Protein AF-A0A3B8KT72-F1 (afdb_monomer)

pLDDT: mean 80.15, std 21.3, range [27.56, 98.5]

Mean predicted aligned error: 13.55 Å

Radius of gyration: 25.32 Å; Cα contacts (8 Å, |Δi|>4): 131; chains: 1; bounding box: 52×46×64 Å

Sequence (136 aa):
MAINRRQFLGAGVTAATATRDTPSRPKTHRPRPLYAMGSRRELFVDDFLVERTSGQLSYQLHHPIARERVIQHDAPWEGVGSAYHTVFQDGDTYRMYYRGLNFKVTRGPDLPKTNREVACFASSRDGIHWEKPELG

Structure (mmCIF, N/CA/C/O backbone):
data_AF-A0A3B8KT72-F1
#
_entry.id   AF-A0A3B8KT72-F1
#
loop_
_atom_site.group_PDB
_atom_site.id
_atom_site.type_symbol
_atom_site.label_atom_id
_atom_site.label_alt_id
_atom_site.label_comp_id
_atom_site.label_asym_id
_atom_site.label_entity_id
_atom_site.label_seq_id
_atom_site.pdbx_PDB_ins_code
_atom_site.Cartn_x
_atom_site.Cartn_y
_atom_site.Cartn_z
_atom_site.occupancy
_atom_site.B_iso_or_equiv
_atom_site.auth_seq_id
_atom_site.auth_comp_id
_atom_site.auth_asym_id
_atom_site.auth_atom_id
_atom_site.pdbx_PDB_model_num
ATOM 1 N N . MET A 1 1 ? 32.555 -24.017 -0.344 1.00 38.34 1 MET A N 1
ATOM 2 C CA . MET A 1 1 ? 32.484 -23.747 1.108 1.00 38.34 1 MET A CA 1
ATOM 3 C C . MET A 1 1 ? 31.039 -23.377 1.418 1.00 38.34 1 MET A C 1
ATOM 5 O O . MET A 1 1 ? 30.637 -22.253 1.167 1.00 38.34 1 MET A O 1
ATOM 9 N N . ALA A 1 2 ? 30.224 -24.370 1.775 1.00 33.56 2 ALA A N 1
ATOM 10 C CA . ALA A 1 2 ? 28.770 -24.253 1.881 1.00 33.56 2 ALA A CA 1
ATOM 11 C C . ALA A 1 2 ? 28.349 -24.643 3.301 1.00 33.56 2 ALA A C 1
ATOM 13 O O . ALA A 1 2 ? 28.743 -25.706 3.779 1.00 33.56 2 ALA A O 1
ATOM 14 N N . ILE A 1 3 ? 27.586 -23.783 3.974 1.00 35.25 3 ILE A N 1
ATOM 15 C CA . ILE A 1 3 ? 27.078 -24.036 5.326 1.00 35.25 3 ILE A CA 1
ATOM 16 C C . ILE A 1 3 ? 25.604 -24.440 5.218 1.00 35.25 3 ILE A C 1
ATOM 18 O O . ILE A 1 3 ? 24.794 -23.746 4.609 1.00 35.25 3 ILE A O 1
ATOM 22 N N . ASN A 1 4 ? 25.300 -25.615 5.775 1.00 33.06 4 ASN A N 1
ATOM 23 C CA . ASN A 1 4 ? 24.023 -26.324 5.716 1.00 33.06 4 ASN A CA 1
ATOM 24 C C . ASN A 1 4 ? 23.163 -26.031 6.964 1.00 33.06 4 ASN A C 1
ATOM 26 O O . ASN A 1 4 ? 23.657 -25.885 8.080 1.00 33.06 4 ASN A O 1
ATOM 30 N N . ARG A 1 5 ? 21.849 -26.003 6.748 1.00 43.44 5 ARG A N 1
ATOM 31 C CA . ARG A 1 5 ? 20.726 -25.563 7.588 1.00 43.44 5 ARG A CA 1
ATOM 32 C C . ARG A 1 5 ? 20.355 -26.527 8.740 1.00 43.44 5 ARG A C 1
ATOM 34 O O . ARG A 1 5 ? 19.183 -26.615 9.095 1.00 43.44 5 ARG A O 1
ATOM 41 N N . ARG A 1 6 ? 21.307 -27.293 9.295 1.00 40.34 6 ARG A N 1
ATOM 42 C CA . ARG A 1 6 ? 21.029 -28.422 10.224 1.00 40.34 6 ARG A CA 1
ATOM 43 C C . ARG A 1 6 ? 21.764 -28.416 11.571 1.00 40.34 6 ARG A C 1
ATOM 45 O O . ARG A 1 6 ? 21.835 -29.448 12.227 1.00 40.34 6 ARG A O 1
ATOM 52 N N . GLN A 1 7 ? 22.242 -27.275 12.048 1.00 38.06 7 GLN A N 1
ATOM 53 C CA . GLN A 1 7 ? 22.747 -27.166 13.419 1.00 38.06 7 GLN A CA 1
ATOM 54 C C . GLN A 1 7 ? 21.973 -26.081 14.154 1.00 38.06 7 GLN A C 1
ATOM 56 O O . GLN A 1 7 ? 22.296 -24.917 14.004 1.00 38.06 7 GLN A O 1
ATOM 61 N N . PHE A 1 8 ? 20.904 -26.475 14.850 1.00 29.84 8 PHE A N 1
ATOM 62 C CA . PHE A 1 8 ? 20.519 -25.993 16.185 1.00 29.84 8 PHE A CA 1
ATOM 63 C C . PHE A 1 8 ? 19.188 -26.654 16.578 1.00 29.84 8 PHE A C 1
ATOM 65 O O . PHE A 1 8 ? 18.104 -26.154 16.295 1.00 29.84 8 PHE A O 1
ATOM 72 N N . LEU A 1 9 ? 19.283 -27.819 17.219 1.00 31.33 9 LEU A N 1
ATOM 73 C CA . LEU A 1 9 ? 18.200 -28.448 17.975 1.00 31.33 9 LEU A CA 1
ATOM 74 C C . LEU A 1 9 ? 18.851 -29.216 19.126 1.00 31.33 9 LEU A C 1
ATOM 76 O O . LEU A 1 9 ? 19.669 -30.097 18.877 1.00 31.33 9 LEU A O 1
ATOM 80 N N . GLY A 1 10 ? 18.508 -28.866 20.369 1.00 27.56 10 GLY A N 1
ATOM 81 C CA . GLY A 1 10 ? 18.897 -29.667 21.529 1.00 27.56 10 GLY A CA 1
ATOM 82 C C . GLY A 1 10 ? 19.069 -28.912 22.844 1.00 27.56 10 GLY A C 1
ATOM 83 O O . GLY A 1 10 ? 20.162 -28.908 23.390 1.00 27.56 10 GLY A O 1
ATOM 84 N N . ALA A 1 11 ? 17.997 -28.331 23.381 1.00 29.50 11 ALA A N 1
ATOM 85 C CA . ALA A 1 11 ? 17.803 -28.247 24.830 1.00 29.50 11 ALA A CA 1
ATOM 86 C C . ALA A 1 11 ? 16.299 -28.136 25.103 1.00 29.50 11 ALA A C 1
ATOM 88 O O . ALA A 1 11 ? 15.702 -27.067 24.991 1.00 29.50 11 ALA A O 1
ATOM 89 N N . GLY A 1 12 ? 15.677 -29.281 25.381 1.00 35.66 12 GLY A N 1
ATOM 90 C CA . GLY A 1 12 ? 14.312 -29.334 25.875 1.00 35.66 12 GLY A CA 1
ATOM 91 C C . GLY A 1 12 ? 14.256 -28.773 27.291 1.00 35.66 12 GLY A C 1
ATOM 92 O O . GLY A 1 12 ? 14.974 -29.234 28.174 1.00 35.66 12 GLY A O 1
ATOM 93 N N . VAL A 1 13 ? 13.372 -27.805 27.500 1.00 34.84 13 VAL A N 1
ATOM 94 C CA . VAL A 1 13 ? 12.808 -27.503 28.812 1.00 34.84 13 VAL A CA 1
ATOM 95 C C . VAL A 1 13 ? 11.302 -27.551 28.636 1.00 34.84 13 VAL A C 1
ATOM 97 O O . VAL A 1 13 ? 10.717 -26.738 27.923 1.00 34.84 13 VAL A O 1
ATOM 100 N N . THR A 1 14 ? 10.676 -28.536 29.270 1.00 37.50 14 THR A N 1
ATOM 101 C CA . THR A 1 14 ? 9.230 -28.597 29.461 1.00 37.50 14 THR A CA 1
ATOM 102 C C . THR A 1 14 ? 8.844 -27.443 30.385 1.00 37.50 14 THR A C 1
ATOM 104 O O . THR A 1 14 ? 8.874 -27.575 31.605 1.00 37.50 14 THR A O 1
ATOM 107 N N . ALA A 1 15 ? 8.539 -26.275 29.823 1.00 34.12 15 ALA A N 1
ATOM 108 C CA . ALA A 1 15 ? 7.942 -25.186 30.580 1.00 34.12 15 ALA A CA 1
ATOM 109 C C . ALA A 1 15 ? 6.427 -25.403 30.588 1.00 34.12 15 ALA A C 1
ATOM 111 O O . ALA A 1 15 ? 5.757 -25.245 29.568 1.00 34.12 15 ALA A O 1
ATOM 112 N N . ALA A 1 16 ? 5.900 -25.813 31.742 1.00 37.22 16 ALA A N 1
ATOM 113 C CA . ALA A 1 16 ? 4.472 -25.826 32.006 1.00 37.22 16 ALA A CA 1
ATOM 114 C C . ALA A 1 16 ? 3.867 -24.469 31.613 1.00 37.22 16 ALA A C 1
ATOM 116 O O . ALA A 1 16 ? 4.366 -23.414 32.014 1.00 37.22 16 ALA A O 1
ATOM 117 N N . THR A 1 17 ? 2.794 -24.497 30.825 1.00 45.22 17 THR A N 1
ATOM 118 C CA . THR A 1 17 ? 1.981 -23.328 30.489 1.00 45.22 17 THR A CA 1
ATOM 119 C C . THR A 1 17 ? 1.285 -22.819 31.745 1.00 45.22 17 THR A C 1
ATOM 121 O O . THR A 1 17 ? 0.120 -23.113 31.996 1.00 45.22 17 THR A O 1
ATOM 124 N N . ALA A 1 18 ? 1.997 -22.038 32.549 1.00 37.59 18 ALA A N 1
ATOM 125 C CA . ALA A 1 18 ? 1.364 -21.050 33.394 1.00 37.59 18 ALA A CA 1
ATOM 126 C C . ALA A 1 18 ? 1.132 -19.830 32.504 1.00 37.59 18 ALA A C 1
ATOM 128 O O . ALA A 1 18 ? 2.028 -19.003 32.320 1.00 37.59 18 ALA A O 1
ATOM 129 N N . THR A 1 19 ? -0.067 -19.715 31.930 1.00 43.09 19 THR A N 1
ATOM 130 C CA . THR A 1 19 ? -0.578 -18.399 31.555 1.00 43.09 19 THR A CA 1
ATOM 131 C C . THR A 1 19 ? -0.583 -17.594 32.846 1.00 43.09 19 THR A C 1
ATOM 133 O O . THR A 1 19 ? -1.482 -17.735 33.674 1.00 43.09 19 THR A O 1
ATOM 136 N N . ARG A 1 20 ? 0.477 -16.817 33.087 1.00 39.94 20 ARG A N 1
ATOM 137 C CA . ARG A 1 20 ? 0.417 -15.745 34.068 1.00 39.94 20 ARG A CA 1
ATOM 138 C C . ARG A 1 20 ? -0.593 -14.769 33.501 1.00 39.94 20 ARG A C 1
ATOM 140 O O . ARG A 1 20 ? -0.247 -13.903 32.702 1.00 39.94 20 ARG A O 1
ATOM 147 N N . ASP A 1 21 ? -1.843 -14.988 33.885 1.00 44.50 21 ASP A N 1
ATOM 148 C CA . ASP A 1 21 ? -2.899 -14.002 33.815 1.00 44.50 21 ASP A CA 1
ATOM 149 C C . ASP A 1 21 ? -2.400 -12.866 34.700 1.00 44.50 21 ASP A C 1
ATOM 151 O O . ASP A 1 21 ? -2.491 -12.908 35.926 1.00 44.50 21 ASP A O 1
ATOM 155 N N . THR A 1 22 ? -1.642 -11.957 34.089 1.00 46.06 22 THR A N 1
ATOM 156 C CA . THR A 1 22 ? -1.101 -10.808 34.794 1.00 46.06 22 THR A CA 1
ATOM 157 C C . THR A 1 22 ? -2.332 -9.985 35.110 1.00 46.06 22 THR A C 1
ATOM 159 O O . THR A 1 22 ? -2.956 -9.497 34.164 1.00 46.06 22 THR A O 1
ATOM 162 N N . PRO A 1 23 ? -2.739 -9.871 36.386 1.00 49.47 23 PRO A N 1
ATOM 163 C CA . PRO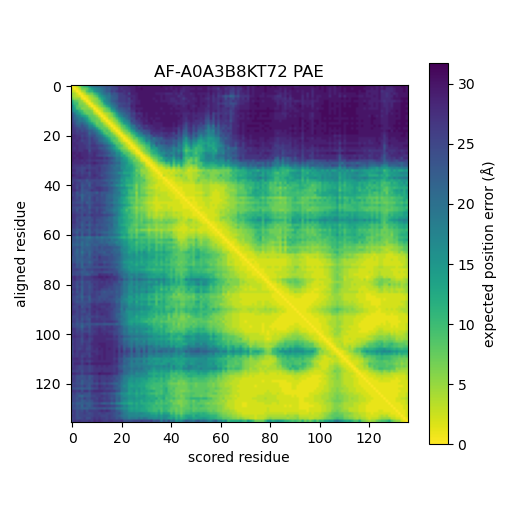 A 1 23 ? -3.969 -9.179 36.703 1.00 49.47 23 PRO A CA 1
ATOM 164 C C . PRO A 1 23 ? -3.849 -7.771 36.138 1.00 49.47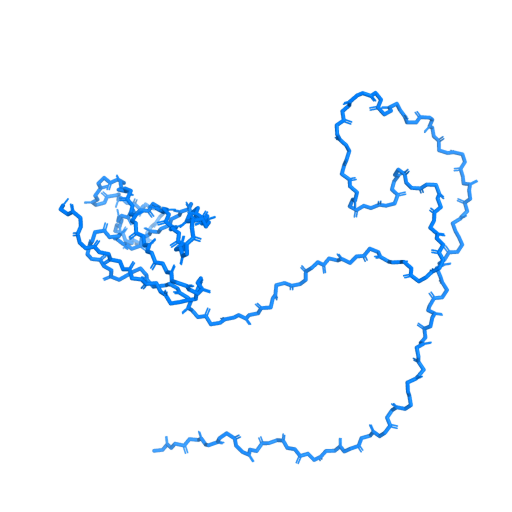 23 PRO A C 1
ATOM 166 O O . PRO A 1 23 ? -2.866 -7.072 36.411 1.00 49.47 23 PRO A O 1
ATOM 169 N N . SER A 1 24 ? -4.820 -7.362 35.322 1.00 57.19 24 SER A N 1
ATOM 170 C CA . SER A 1 24 ? -4.908 -5.978 34.882 1.00 57.19 24 SER A CA 1
ATOM 171 C C . SER A 1 24 ? -4.858 -5.107 36.133 1.00 57.19 24 SER A C 1
ATOM 173 O O . SER A 1 24 ? -5.695 -5.266 37.026 1.00 57.19 24 SER A O 1
ATOM 175 N N . ARG A 1 25 ? -3.852 -4.232 36.229 1.00 56.88 25 ARG A N 1
ATOM 176 C CA . ARG A 1 25 ? -3.692 -3.320 37.362 1.00 56.88 25 ARG A CA 1
ATOM 177 C C . ARG A 1 25 ? -5.038 -2.631 37.621 1.00 56.88 25 ARG A C 1
ATOM 179 O O . ARG A 1 25 ? -5.556 -2.006 36.692 1.00 56.88 25 ARG A O 1
ATOM 186 N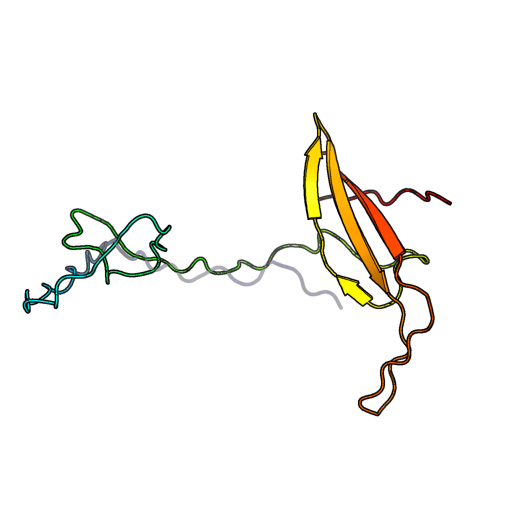 N . PRO A 1 26 ? -5.612 -2.724 38.836 1.00 53.28 26 PRO A N 1
ATOM 187 C CA . PRO A 1 26 ? -6.868 -2.058 39.133 1.00 53.28 26 PRO A CA 1
ATOM 188 C C . PRO A 1 26 ? -6.677 -0.561 38.901 1.00 53.28 26 PRO A C 1
ATOM 190 O O . PRO A 1 26 ? -5.824 0.086 39.518 1.00 53.28 26 PRO A O 1
ATOM 193 N N . LYS A 1 27 ? -7.426 -0.020 37.941 1.00 58.66 27 LYS A N 1
ATOM 194 C CA . LYS A 1 27 ? -7.432 1.412 37.674 1.00 58.66 27 LYS A CA 1
ATOM 195 C C . LYS A 1 27 ? -8.131 2.082 38.844 1.00 58.66 27 LYS A C 1
ATOM 197 O O . LYS A 1 27 ? -9.303 1.830 39.103 1.00 58.66 27 LYS A O 1
ATOM 202 N N . THR A 1 28 ? -7.411 2.938 39.555 1.00 56.34 28 THR A N 1
ATOM 203 C CA . THR A 1 28 ? -8.037 3.870 40.483 1.00 56.34 28 THR A CA 1
ATOM 204 C C . THR A 1 28 ? -8.952 4.781 39.671 1.00 56.34 28 THR A C 1
ATOM 206 O O . THR A 1 28 ? -8.492 5.500 38.782 1.00 56.34 28 THR A O 1
ATOM 209 N N . HIS A 1 29 ? -10.257 4.719 39.939 1.00 58.91 29 HIS A N 1
ATOM 210 C CA . HIS A 1 29 ? -11.250 5.591 39.322 1.00 58.91 29 HIS A CA 1
ATOM 211 C C . HIS A 1 29 ? -11.066 7.006 39.881 1.00 58.91 29 HIS A C 1
ATOM 213 O O . HIS A 1 29 ? -11.724 7.422 40.831 1.00 58.91 29 HIS A O 1
ATOM 219 N N . ARG A 1 30 ? -10.083 7.733 39.345 1.00 61.84 30 ARG A N 1
ATOM 220 C CA . ARG A 1 30 ? -10.023 9.180 39.522 1.00 61.84 30 ARG A CA 1
ATOM 221 C C . ARG A 1 30 ? -11.076 9.784 38.596 1.00 61.84 30 ARG A C 1
ATOM 223 O O . ARG A 1 30 ? -11.058 9.433 37.414 1.00 61.84 30 ARG A O 1
ATOM 230 N N . PRO A 1 31 ? -11.951 10.674 39.087 1.00 65.38 31 PRO A N 1
ATOM 231 C CA . PRO A 1 31 ? -12.892 11.373 38.226 1.00 65.38 31 PRO A CA 1
ATOM 232 C C . PRO A 1 31 ? -12.096 12.129 37.159 1.00 65.38 31 PRO A C 1
ATOM 234 O O . PRO A 1 31 ? -11.344 13.058 37.460 1.00 65.38 31 PRO A O 1
ATOM 237 N N . ARG A 1 32 ? -12.193 11.657 35.914 1.00 69.00 32 ARG A N 1
ATOM 238 C CA . ARG A 1 32 ? -11.643 12.348 34.749 1.00 69.00 32 ARG A CA 1
ATOM 239 C C . ARG A 1 32 ? -12.630 13.457 34.367 1.00 69.00 32 ARG A C 1
ATOM 241 O O . ARG A 1 32 ? -13.837 13.248 34.500 1.00 69.00 32 ARG A O 1
ATOM 248 N N . PRO A 1 33 ? -12.154 14.622 33.898 1.00 78.94 33 PRO A N 1
ATOM 249 C CA . PRO A 1 33 ? -13.033 15.620 33.301 1.00 78.94 33 PRO A CA 1
ATOM 250 C C . PRO A 1 33 ? -13.901 14.975 32.215 1.00 78.94 33 PRO A C 1
ATOM 252 O O . PRO A 1 33 ? -13.415 14.116 31.475 1.00 78.94 33 PRO A O 1
ATOM 255 N N . LEU A 1 34 ? -15.170 15.382 32.122 1.00 82.56 34 LEU A N 1
ATOM 256 C CA . LEU A 1 34 ? -16.077 14.903 31.080 1.00 82.56 34 LEU A CA 1
ATOM 257 C C . LEU A 1 34 ? -15.462 15.165 29.703 1.00 82.56 34 LEU A C 1
ATOM 259 O O . LEU A 1 34 ? -15.185 16.308 29.339 1.00 82.56 34 LEU A O 1
ATOM 263 N N . TYR A 1 35 ? -15.248 14.095 28.942 1.00 87.81 35 TYR A N 1
ATOM 264 C CA . TYR A 1 35 ? -14.731 14.188 27.587 1.00 87.81 35 TYR A CA 1
ATOM 265 C C . TYR A 1 35 ? -15.882 14.334 26.593 1.00 87.81 35 TYR A C 1
ATOM 267 O O . TYR A 1 35 ? -16.725 13.446 26.458 1.00 87.81 35 TYR A O 1
ATOM 275 N N . ALA A 1 36 ? -15.922 15.454 25.874 1.00 90.62 36 ALA A N 1
ATOM 276 C CA . ALA A 1 36 ? -16.928 15.691 24.847 1.00 90.62 36 ALA A CA 1
ATOM 277 C C . ALA A 1 36 ? -16.590 14.900 23.568 1.00 90.62 36 ALA A C 1
ATOM 279 O O . ALA A 1 36 ? -15.765 15.334 22.757 1.00 90.62 36 ALA A O 1
ATOM 280 N N . MET A 1 37 ? -17.232 13.741 23.373 1.00 88.00 37 MET A N 1
ATOM 281 C CA . MET A 1 37 ? -17.040 12.912 22.169 1.00 88.00 37 MET A CA 1
ATOM 282 C C . MET A 1 37 ? -17.555 13.601 20.893 1.00 88.00 37 MET A C 1
ATOM 284 O O . MET A 1 37 ? -16.891 13.579 19.861 1.00 88.00 37 MET A O 1
ATOM 288 N N . GLY A 1 38 ? -18.712 14.272 20.953 1.00 90.44 38 GLY A N 1
ATOM 289 C CA . GLY A 1 38 ? -19.342 14.859 19.763 1.00 90.44 38 GLY A CA 1
ATOM 290 C C . GLY A 1 38 ? -19.619 13.807 18.677 1.00 90.44 38 GLY A C 1
ATOM 291 O O . GLY A 1 38 ? -19.965 12.673 18.992 1.00 90.44 38 GLY A O 1
ATOM 292 N N . SER A 1 39 ? -19.469 14.180 17.401 1.00 94.81 39 SER A N 1
ATOM 293 C CA . SER A 1 39 ? -19.699 13.305 16.234 1.00 94.81 39 SER A CA 1
ATOM 294 C C . SER A 1 39 ? -18.419 12.867 15.508 1.00 94.81 39 SER A C 1
ATOM 296 O O . SER A 1 39 ? -18.490 12.261 14.435 1.00 94.81 39 SER A O 1
ATOM 298 N N . ARG A 1 40 ? -17.238 13.202 16.043 1.00 94.50 40 ARG A N 1
ATOM 299 C CA . ARG A 1 40 ? -15.965 12.843 15.407 1.00 94.50 40 ARG A CA 1
ATOM 300 C C . ARG A 1 40 ? -15.664 11.360 15.611 1.00 94.50 4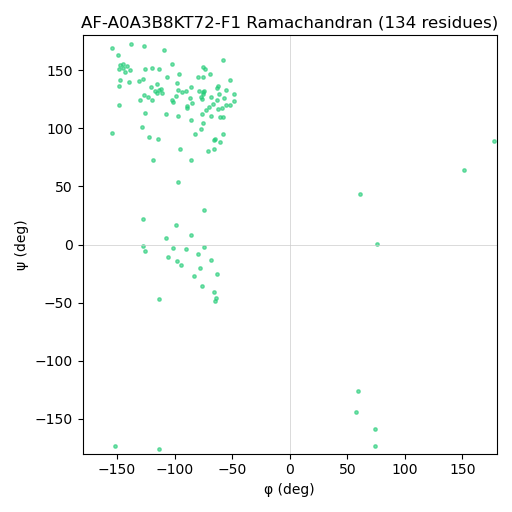0 ARG A C 1
ATOM 302 O O . ARG A 1 40 ? -16.090 10.750 16.586 1.00 94.50 40 ARG A O 1
ATOM 309 N N . ARG A 1 41 ? -14.906 10.783 14.681 1.00 94.44 41 ARG A N 1
ATOM 310 C CA . ARG A 1 41 ? -14.376 9.425 14.833 1.00 94.44 41 ARG A CA 1
ATOM 311 C C . ARG A 1 41 ? -13.234 9.457 15.845 1.00 94.44 41 ARG A C 1
ATOM 313 O O . ARG A 1 41 ? -12.344 10.291 15.715 1.00 94.44 41 ARG A O 1
ATOM 320 N N . GLU A 1 42 ? -13.263 8.539 16.801 1.00 93.25 42 GLU A N 1
ATOM 321 C CA . GLU A 1 42 ? -12.220 8.369 17.812 1.00 93.25 42 GLU A CA 1
ATOM 322 C C . GLU A 1 42 ? -11.396 7.114 17.531 1.00 93.25 42 GLU A C 1
ATOM 324 O O . GLU A 1 42 ? -11.925 6.097 17.074 1.00 93.25 42 GLU A O 1
ATOM 329 N N . LEU A 1 43 ? -10.094 7.184 17.804 1.00 90.44 43 LEU A N 1
ATOM 330 C CA . LEU A 1 43 ? -9.194 6.046 17.652 1.00 90.44 43 LEU A CA 1
ATOM 331 C C . LEU A 1 43 ? -9.214 5.181 18.914 1.00 90.44 43 LEU A C 1
ATOM 333 O O . LEU A 1 43 ? -9.107 5.684 20.027 1.00 90.44 43 LEU A O 1
ATOM 337 N N . PHE A 1 44 ? -9.286 3.864 18.737 1.00 88.50 44 PHE A N 1
ATOM 338 C CA . PHE A 1 44 ? -9.295 2.896 19.837 1.00 88.50 44 PHE A CA 1
ATOM 339 C C . PHE A 1 44 ? -7.892 2.325 20.097 1.00 88.50 44 PHE A C 1
ATOM 341 O O . PHE A 1 44 ? -7.670 1.117 20.040 1.00 88.50 44 PHE A O 1
ATOM 348 N N . VAL A 1 45 ? -6.917 3.214 20.297 1.00 90.88 45 VAL A N 1
ATOM 349 C CA . VAL A 1 45 ? -5.482 2.866 20.397 1.00 90.88 45 VAL A CA 1
ATOM 350 C C . VAL A 1 45 ? -4.981 2.741 21.835 1.00 90.88 45 VAL A C 1
ATOM 352 O O . VAL A 1 45 ? -3.901 2.204 22.069 1.00 90.88 45 VAL A O 1
ATOM 355 N N . ASP A 1 46 ? -5.768 3.222 22.792 1.00 88.31 46 ASP A N 1
ATOM 356 C CA . ASP A 1 46 ? -5.454 3.248 24.212 1.00 88.31 46 ASP A CA 1
ATOM 357 C C . ASP A 1 46 ? -6.739 3.196 25.054 1.00 88.31 46 ASP A C 1
ATOM 359 O O . ASP A 1 46 ? -7.847 3.011 24.540 1.00 88.31 46 ASP A O 1
ATOM 363 N N . ASP A 1 47 ? -6.576 3.352 26.366 1.00 88.75 47 ASP A N 1
ATOM 364 C CA . ASP A 1 47 ? -7.643 3.264 27.352 1.00 88.75 47 ASP A CA 1
ATOM 365 C C . ASP A 1 47 ? -8.209 4.617 27.817 1.00 88.75 47 ASP A C 1
ATOM 367 O O . ASP A 1 47 ? -8.874 4.700 28.860 1.00 88.75 47 ASP A O 1
ATOM 371 N N . PHE A 1 48 ? -7.948 5.691 27.071 1.00 88.00 48 PHE A N 1
ATOM 372 C CA . PHE A 1 48 ? -8.378 7.035 27.431 1.00 88.00 48 PHE A CA 1
ATOM 373 C C . PHE A 1 48 ? -9.908 7.151 27.445 1.00 88.00 48 PHE A C 1
ATOM 375 O O . PHE A 1 48 ? -10.477 7.648 28.422 1.00 88.00 48 PHE A O 1
ATOM 382 N N . LEU A 1 49 ? -10.563 6.624 26.405 1.00 89.50 49 LEU A N 1
ATOM 383 C CA . LEU A 1 49 ? -12.026 6.608 26.252 1.00 89.50 49 LEU A CA 1
ATOM 384 C C . LEU A 1 49 ? -12.697 5.368 26.851 1.00 89.50 49 LEU A C 1
ATOM 386 O O . LEU A 1 49 ? -13.920 5.256 26.835 1.00 89.50 49 LEU A O 1
ATOM 390 N N . VAL A 1 50 ? -11.912 4.422 27.367 1.00 87.44 50 VAL A N 1
ATOM 391 C CA . VAL A 1 50 ? -12.426 3.141 27.852 1.00 87.44 50 VAL A CA 1
ATOM 392 C C . VAL A 1 50 ? -12.627 3.189 29.356 1.00 87.44 50 VAL A C 1
ATOM 394 O O . VAL A 1 50 ? -11.669 3.194 30.129 1.00 87.44 50 VAL A O 1
ATOM 397 N N . GLU A 1 51 ? -13.892 3.164 29.772 1.00 85.00 51 GLU A N 1
ATOM 398 C CA . GLU A 1 51 ? -14.269 3.090 31.185 1.00 85.00 51 GLU A CA 1
ATOM 399 C C . GLU A 1 51 ? -13.821 1.765 31.813 1.00 85.00 51 GLU A C 1
ATOM 401 O O . GLU A 1 51 ? -13.191 1.746 32.874 1.00 85.00 51 GLU A O 1
ATOM 406 N N . ARG A 1 52 ? -14.111 0.645 31.140 1.00 84.75 52 ARG A N 1
ATOM 407 C CA . ARG A 1 52 ? -13.820 -0.694 31.649 1.00 84.75 52 ARG A CA 1
ATOM 408 C C . ARG A 1 52 ? -13.480 -1.672 30.532 1.00 84.75 52 ARG A C 1
ATOM 410 O O . ARG A 1 52 ? -14.117 -1.697 29.486 1.00 84.75 52 ARG A O 1
ATOM 417 N N . THR A 1 53 ? -12.519 -2.538 30.826 1.00 88.56 53 THR A N 1
ATOM 418 C CA . THR A 1 53 ? -12.251 -3.782 30.103 1.00 88.56 53 THR A CA 1
ATOM 419 C C . THR A 1 53 ? -12.547 -4.967 31.027 1.00 88.56 53 THR A C 1
ATOM 421 O O . THR A 1 53 ? -12.463 -4.849 32.253 1.00 88.56 53 THR A O 1
ATOM 424 N N . SER A 1 54 ? -12.941 -6.111 30.471 1.00 88.25 54 SER A N 1
ATOM 425 C CA . SER A 1 54 ? -13.239 -7.323 31.246 1.00 88.25 54 SER A CA 1
ATOM 426 C C . SER A 1 54 ? -12.837 -8.580 30.486 1.00 88.25 54 SER A C 1
ATOM 428 O O . SER A 1 54 ? -12.879 -8.591 29.258 1.00 88.25 54 SER A O 1
ATOM 430 N N . GLY A 1 55 ? -12.501 -9.644 31.218 1.00 91.00 55 GLY A N 1
ATOM 431 C CA . GLY A 1 55 ? -11.971 -10.876 30.634 1.00 91.00 55 GLY A CA 1
ATOM 432 C C . GLY A 1 55 ? -10.519 -10.717 30.176 1.00 91.00 55 GLY A C 1
ATOM 433 O O . GLY A 1 55 ? -9.803 -9.831 30.639 1.00 91.00 55 GLY A O 1
ATOM 434 N N . GLN A 1 56 ? -10.086 -11.580 29.258 1.00 90.56 56 GLN A N 1
ATOM 435 C CA . GLN A 1 56 ? -8.726 -11.585 28.713 1.00 90.56 56 GLN A CA 1
ATOM 436 C C . GLN A 1 56 ? -8.609 -10.608 27.532 1.00 90.56 56 GLN A C 1
ATOM 438 O O . GLN A 1 56 ? -8.553 -11.014 26.374 1.00 90.56 56 GLN A O 1
ATOM 443 N N . LEU A 1 57 ? -8.606 -9.305 27.829 1.00 90.00 57 LEU A N 1
ATOM 444 C CA . LEU A 1 57 ? -8.462 -8.237 26.835 1.00 90.00 57 LEU A CA 1
ATOM 445 C C . LEU A 1 57 ? -7.184 -7.428 27.089 1.00 90.00 57 LEU A C 1
ATOM 447 O O . LEU A 1 57 ? -6.943 -6.975 28.207 1.00 90.00 57 LEU A O 1
ATOM 451 N N . SER A 1 58 ? -6.390 -7.197 26.041 1.00 88.25 58 SER A N 1
ATOM 452 C CA . SER A 1 58 ? -5.207 -6.333 26.103 1.00 88.25 58 SER A CA 1
ATOM 453 C C . SER A 1 58 ? -5.033 -5.531 24.815 1.00 88.25 58 SER A C 1
ATOM 455 O O . SER A 1 58 ? -5.377 -6.009 23.735 1.00 88.25 58 SER 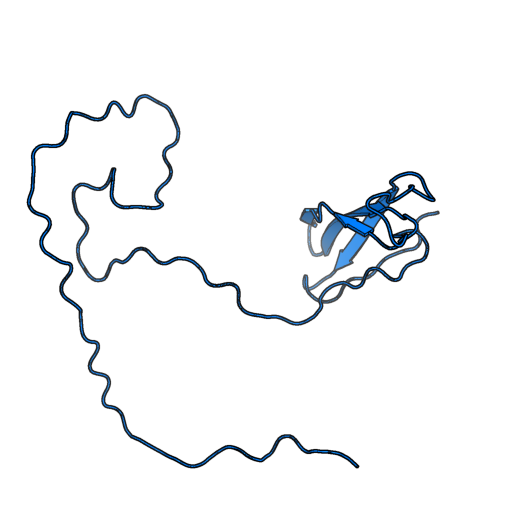A O 1
ATOM 457 N N . TYR A 1 59 ? -4.484 -4.321 24.932 1.00 88.50 59 TYR A N 1
ATOM 458 C CA . TYR A 1 59 ? -3.999 -3.567 23.779 1.00 88.50 59 TYR A CA 1
ATOM 459 C C . TYR A 1 59 ? -2.679 -4.168 23.313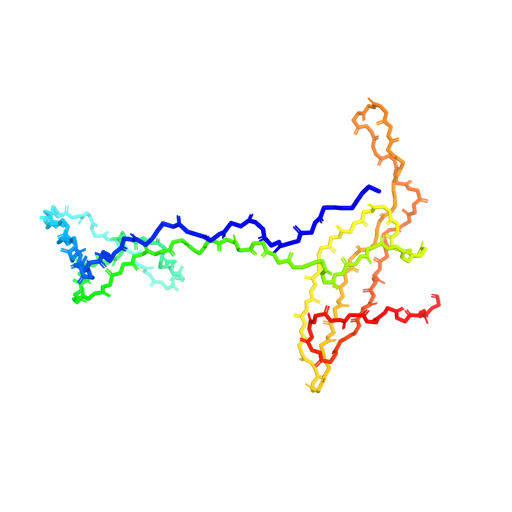 1.00 88.50 59 TYR A C 1
ATOM 461 O O . TYR A 1 59 ? -1.777 -4.392 24.120 1.00 88.50 59 TYR A O 1
ATOM 469 N N . GLN A 1 60 ? -2.573 -4.424 22.014 1.00 89.19 60 GLN A N 1
ATOM 470 C CA . GLN A 1 60 ? -1.389 -5.016 21.407 1.00 89.19 60 GLN A CA 1
ATOM 471 C C . GLN A 1 60 ? -0.974 -4.182 20.208 1.00 89.19 60 GLN A C 1
ATOM 473 O O . GLN A 1 60 ? -1.753 -3.978 19.277 1.00 89.19 60 GLN A O 1
ATOM 478 N N . LEU A 1 61 ? 0.278 -3.731 20.215 1.00 89.31 61 LEU A N 1
ATOM 479 C CA . LEU A 1 61 ? 0.876 -3.180 19.013 1.00 89.31 61 LEU A CA 1
ATOM 480 C C . LEU A 1 61 ? 1.240 -4.341 18.085 1.00 89.31 61 LEU A C 1
ATOM 482 O O . LEU A 1 61 ? 1.961 -5.263 18.476 1.00 89.31 61 LEU A O 1
ATOM 486 N N . HIS A 1 62 ? 0.743 -4.304 16.851 1.00 89.56 62 HIS A N 1
ATOM 487 C CA . HIS A 1 62 ? 1.120 -5.296 15.852 1.00 89.56 62 HIS A CA 1
ATOM 488 C C . HIS A 1 62 ? 2.600 -5.126 15.514 1.00 89.56 62 HIS A C 1
ATOM 490 O O . HIS A 1 62 ? 3.033 -4.062 15.072 1.00 89.56 62 HIS A O 1
ATOM 496 N N . HIS A 1 63 ? 3.377 -6.183 15.732 1.00 88.62 63 HIS A N 1
ATOM 497 C CA . HIS A 1 63 ? 4.790 -6.186 15.391 1.00 88.62 63 HIS A CA 1
ATOM 498 C C . HIS A 1 63 ? 4.940 -6.622 13.934 1.00 88.62 63 HIS A C 1
ATOM 500 O O . HIS A 1 63 ? 4.423 -7.685 13.571 1.00 88.62 63 HIS A O 1
ATOM 506 N N . PRO A 1 64 ? 5.630 -5.837 13.089 1.00 89.38 64 PRO A N 1
ATOM 507 C CA . PRO A 1 64 ? 5.919 -6.274 11.738 1.00 89.38 64 PRO A CA 1
ATOM 508 C C . PRO A 1 64 ? 6.771 -7.536 11.815 1.00 89.38 64 PRO A C 1
ATOM 510 O O . PRO A 1 64 ? 7.779 -7.589 12.521 1.00 89.38 64 PRO A O 1
ATOM 513 N N . ILE A 1 65 ? 6.357 -8.562 11.085 1.00 90.44 65 ILE A N 1
ATOM 514 C CA . ILE A 1 65 ? 7.143 -9.778 10.952 1.00 90.44 65 ILE A CA 1
ATOM 515 C C . ILE A 1 65 ? 7.878 -9.668 9.628 1.00 90.44 65 ILE A C 1
ATOM 517 O O . ILE A 1 65 ? 7.253 -9.409 8.601 1.00 90.44 65 ILE A O 1
ATOM 521 N N . ALA A 1 66 ? 9.197 -9.861 9.648 1.00 90.94 66 ALA A N 1
ATOM 522 C CA . ALA A 1 66 ? 9.962 -9.935 8.415 1.00 90.94 66 ALA A CA 1
ATOM 523 C C . ALA A 1 66 ? 9.375 -11.032 7.510 1.00 90.94 66 ALA A C 1
ATOM 525 O O . ALA A 1 66 ? 9.070 -12.148 7.953 1.00 90.94 66 ALA A O 1
ATOM 526 N N . ARG A 1 67 ? 9.188 -10.676 6.244 1.00 89.31 67 ARG A N 1
ATOM 527 C CA . ARG A 1 67 ? 8.688 -11.543 5.181 1.00 89.31 67 ARG A CA 1
ATOM 528 C C . ARG A 1 67 ? 9.653 -11.504 4.006 1.00 89.31 67 ARG A C 1
ATOM 530 O O . ARG A 1 67 ? 10.622 -10.743 3.991 1.00 89.31 67 ARG A O 1
ATOM 537 N N . GLU A 1 68 ? 9.403 -12.385 3.061 1.00 90.12 68 GLU A N 1
ATOM 538 C CA . GLU A 1 68 ? 10.075 -12.458 1.781 1.00 90.12 68 GLU A CA 1
ATOM 539 C C . GLU A 1 68 ? 9.955 -11.151 0.980 1.00 90.12 68 GLU A C 1
ATOM 541 O O . GLU A 1 68 ? 9.068 -10.321 1.190 1.00 90.12 68 GLU A O 1
ATOM 546 N N . ARG A 1 69 ? 10.875 -10.968 0.030 1.00 90.94 69 ARG A N 1
ATOM 547 C CA . ARG A 1 69 ? 10.786 -9.890 -0.953 1.00 90.94 69 ARG A CA 1
ATOM 548 C C . ARG A 1 69 ? 9.716 -10.262 -1.982 1.00 90.94 69 ARG A C 1
ATOM 550 O O . ARG A 1 69 ? 9.986 -11.087 -2.846 1.00 90.94 69 ARG A O 1
ATOM 557 N N . VAL A 1 70 ? 8.546 -9.633 -1.898 1.00 92.69 70 VAL A N 1
ATOM 558 C CA . VAL A 1 70 ? 7.423 -9.873 -2.829 1.00 92.69 70 VAL A CA 1
ATOM 559 C C . VAL A 1 70 ? 7.530 -9.081 -4.134 1.00 92.69 70 VAL A C 1
ATOM 561 O O . VAL A 1 70 ? 7.037 -9.512 -5.167 1.00 92.69 70 VAL A O 1
ATOM 564 N N . ILE A 1 71 ? 8.209 -7.931 -4.121 1.00 92.06 71 ILE A N 1
ATOM 565 C CA . ILE A 1 71 ? 8.435 -7.127 -5.323 1.00 92.06 71 ILE A CA 1
ATOM 566 C C . ILE A 1 71 ? 9.853 -6.566 -5.331 1.00 92.06 71 ILE A C 1
ATOM 568 O O . ILE A 1 71 ? 10.395 -6.161 -4.299 1.00 92.06 71 ILE A O 1
ATOM 572 N N . GLN A 1 72 ? 10.462 -6.566 -6.511 1.00 92.38 72 GLN A N 1
ATOM 573 C CA . GLN A 1 72 ? 11.749 -5.945 -6.777 1.00 92.38 72 GLN A CA 1
ATOM 574 C C . GLN A 1 72 ? 11.571 -4.883 -7.861 1.00 92.38 72 GLN A C 1
ATOM 576 O O . GLN A 1 72 ? 10.891 -5.128 -8.857 1.00 92.38 72 GLN A O 1
ATOM 581 N N . HIS A 1 73 ? 12.179 -3.715 -7.654 1.00 92.06 73 HIS A N 1
ATOM 582 C CA . HIS A 1 73 ? 12.167 -2.610 -8.610 1.00 92.06 73 HIS A CA 1
ATOM 583 C C . HIS A 1 73 ? 13.427 -2.656 -9.474 1.00 92.06 73 HIS A C 1
ATOM 585 O O . HIS A 1 73 ? 14.439 -2.041 -9.153 1.00 92.06 73 HIS A O 1
ATOM 591 N N . ASP A 1 74 ? 13.387 -3.490 -10.505 1.00 90.94 74 ASP A N 1
ATOM 592 C CA . ASP A 1 74 ? 14.488 -3.783 -11.428 1.00 90.94 74 ASP A CA 1
ATOM 593 C C . ASP A 1 74 ? 14.106 -3.620 -12.905 1.00 90.94 74 ASP A C 1
ATOM 595 O O . ASP A 1 74 ? 14.956 -3.778 -13.782 1.00 90.94 74 ASP A O 1
ATOM 599 N N . ALA A 1 75 ? 12.853 -3.270 -13.195 1.00 91.69 75 ALA A N 1
ATOM 600 C CA . ALA A 1 75 ? 12.423 -2.969 -14.543 1.00 91.69 75 ALA A CA 1
ATOM 601 C C . ALA A 1 75 ? 12.930 -1.576 -14.956 1.00 91.69 75 ALA A C 1
ATOM 603 O O . ALA A 1 75 ? 12.967 -0.649 -14.138 1.00 91.69 75 ALA A O 1
ATOM 604 N N . PRO A 1 76 ? 13.302 -1.389 -16.234 1.00 90.06 76 PRO A N 1
ATOM 605 C CA . PRO A 1 76 ? 13.989 -0.181 -16.690 1.00 90.06 76 PRO A CA 1
ATOM 606 C C . PRO A 1 76 ? 13.153 1.098 -16.531 1.00 90.06 76 PRO A C 1
ATOM 608 O O . PRO A 1 76 ? 13.718 2.181 -16.380 1.00 90.06 76 PRO A O 1
ATOM 611 N N . TRP A 1 77 ? 11.822 0.983 -16.520 1.00 89.88 77 TRP A N 1
ATOM 612 C CA . TRP A 1 77 ? 10.910 2.112 -16.321 1.00 89.88 77 TRP A CA 1
ATOM 613 C C . TRP A 1 77 ? 10.783 2.558 -14.854 1.00 89.88 77 TRP A C 1
ATOM 615 O O . TRP A 1 77 ? 10.382 3.692 -14.606 1.00 89.88 77 TRP A O 1
ATOM 625 N N . GLU A 1 78 ? 11.133 1.719 -13.872 1.00 91.50 78 GLU A N 1
ATOM 626 C CA . GLU A 1 78 ? 10.904 2.007 -12.444 1.00 91.50 78 GLU A CA 1
ATOM 627 C C . GLU A 1 78 ? 11.900 3.029 -11.874 1.00 91.50 78 GLU A C 1
ATOM 629 O O . GLU A 1 78 ? 11.525 3.863 -11.049 1.00 91.50 78 GLU A O 1
ATOM 634 N N . GLY A 1 79 ? 13.156 2.997 -12.331 1.00 88.50 79 GLY A N 1
ATOM 635 C CA . GLY A 1 79 ? 14.246 3.784 -11.749 1.00 88.50 79 GLY A CA 1
ATOM 636 C C . GLY A 1 79 ? 14.744 3.244 -10.401 1.00 88.50 79 GLY A C 1
ATOM 637 O O . GLY A 1 79 ? 14.352 2.170 -9.956 1.00 88.50 79 GLY A O 1
ATOM 638 N N . VAL A 1 80 ? 15.645 3.984 -9.743 1.00 87.94 80 VAL A N 1
ATOM 639 C CA . VAL A 1 80 ? 16.242 3.576 -8.448 1.00 87.94 80 VAL A CA 1
ATOM 640 C C . VAL A 1 80 ? 15.353 3.835 -7.225 1.00 87.94 80 VAL A C 1
ATOM 642 O O . VAL A 1 80 ? 15.698 3.431 -6.116 1.00 87.94 80 VAL A O 1
ATOM 645 N N . GLY A 1 81 ? 14.236 4.540 -7.394 1.00 87.81 81 GLY A N 1
ATOM 646 C CA . GLY A 1 81 ? 13.320 4.921 -6.328 1.00 87.81 81 GLY A CA 1
ATOM 647 C C . GLY A 1 81 ? 11.883 4.527 -6.643 1.00 87.81 81 GLY A C 1
ATOM 648 O O . GLY A 1 81 ? 11.413 4.660 -7.770 1.00 87.81 81 GLY A O 1
ATOM 649 N N . SER A 1 82 ? 11.154 4.093 -5.616 1.00 92.31 82 SER A N 1
ATOM 650 C CA . SER A 1 82 ? 9.730 3.791 -5.729 1.00 92.31 82 SER A CA 1
ATOM 651 C C . SER A 1 82 ? 8.952 4.217 -4.489 1.00 92.31 82 SER A C 1
ATOM 653 O O . SER A 1 82 ? 9.513 4.322 -3.397 1.00 92.31 82 SER A O 1
ATOM 655 N N . ALA A 1 83 ? 7.663 4.506 -4.663 1.00 92.81 83 ALA A N 1
ATOM 656 C CA . ALA A 1 83 ? 6.760 4.876 -3.581 1.00 92.81 83 ALA A CA 1
ATOM 657 C C . ALA A 1 83 ? 5.298 4.537 -3.912 1.00 92.81 83 ALA A C 1
ATOM 659 O O . ALA A 1 83 ? 4.947 4.305 -5.066 1.00 92.81 83 ALA A O 1
ATOM 660 N N . TYR A 1 84 ? 4.439 4.633 -2.895 1.00 94.81 84 TYR A N 1
ATOM 661 C CA . TYR A 1 84 ? 2.975 4.657 -3.022 1.00 94.81 84 TYR A CA 1
ATOM 662 C C . TYR A 1 84 ? 2.352 3.401 -3.648 1.00 94.81 84 TYR A C 1
ATOM 664 O O . TYR A 1 84 ? 1.434 3.498 -4.461 1.00 94.81 84 TYR A O 1
ATOM 672 N N . HIS A 1 85 ? 2.823 2.220 -3.246 1.00 96.12 85 HIS A N 1
ATOM 673 C CA . HIS A 1 85 ? 2.225 0.942 -3.629 1.00 96.12 85 HIS A CA 1
ATOM 674 C C . HIS A 1 85 ? 0.777 0.861 -3.144 1.00 96.12 85 HIS A C 1
ATOM 676 O O . HIS A 1 85 ? 0.505 0.749 -1.949 1.00 96.12 85 HIS A O 1
ATOM 682 N N . THR A 1 86 ? -0.151 0.920 -4.090 1.00 97.56 86 THR A N 1
ATOM 683 C CA . THR A 1 86 ? -1.585 0.756 -3.866 1.00 97.56 86 THR A CA 1
ATOM 684 C C . THR A 1 86 ? -1.988 -0.593 -4.428 1.00 97.56 86 THR A C 1
ATOM 686 O O . THR A 1 86 ? -1.930 -0.793 -5.640 1.00 97.56 86 THR A O 1
ATOM 689 N N . VAL A 1 87 ? -2.374 -1.513 -3.544 1.00 97.50 87 VAL A N 1
ATOM 690 C CA . VAL A 1 87 ? -2.784 -2.872 -3.905 1.00 97.50 87 VAL A CA 1
ATOM 691 C C . VAL A 1 87 ? -4.271 -3.039 -3.649 1.00 97.50 87 VAL A C 1
ATOM 693 O O . VAL A 1 87 ? -4.753 -2.727 -2.560 1.00 97.50 87 VAL A O 1
ATOM 696 N N . PHE A 1 88 ? -4.989 -3.562 -4.635 1.00 98.19 88 PHE A N 1
ATOM 697 C CA . PHE A 1 88 ? -6.382 -3.960 -4.480 1.00 98.19 88 PHE A CA 1
ATOM 698 C C . PHE A 1 88 ?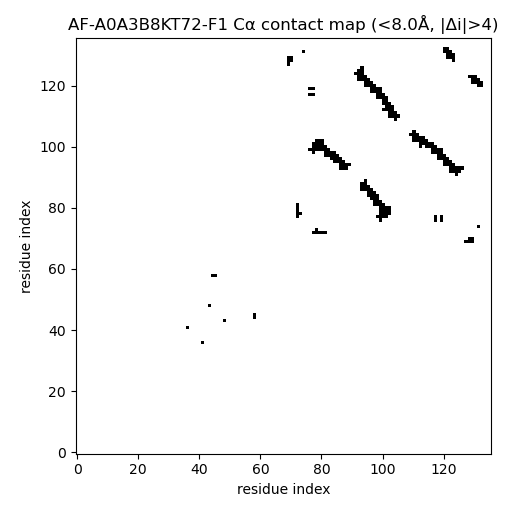 -6.681 -5.203 -5.310 1.00 98.19 88 PHE A C 1
ATOM 700 O O . PHE A 1 88 ? -6.004 -5.494 -6.294 1.00 98.19 88 PHE A O 1
ATOM 707 N N . GLN A 1 89 ? -7.692 -5.951 -4.887 1.00 98.25 89 GLN A N 1
ATOM 708 C CA . GLN A 1 89 ? -8.182 -7.108 -5.618 1.00 98.25 89 GLN A CA 1
ATOM 709 C C . GLN A 1 89 ? -9.279 -6.677 -6.596 1.00 98.25 89 GLN A C 1
ATOM 711 O O . GLN A 1 89 ? -10.197 -5.952 -6.215 1.00 98.25 89 GLN A O 1
ATOM 716 N N . ASP A 1 90 ? -9.177 -7.132 -7.840 1.00 97.94 90 ASP A N 1
ATOM 717 C CA . ASP A 1 90 ? -10.170 -6.975 -8.898 1.00 97.94 90 ASP A CA 1
ATOM 718 C C . ASP A 1 90 ? -10.461 -8.354 -9.512 1.00 97.94 90 ASP A C 1
ATOM 720 O O . ASP A 1 90 ? -9.651 -8.910 -10.262 1.00 97.94 90 ASP A O 1
ATOM 724 N N . GLY A 1 91 ? -11.587 -8.949 -9.110 1.00 97.75 91 GLY A N 1
ATOM 725 C CA . GLY A 1 91 ? -11.911 -10.348 -9.397 1.00 97.75 91 GLY A CA 1
ATOM 726 C C . GLY A 1 91 ? -10.857 -11.312 -8.837 1.00 97.75 91 GLY A C 1
ATOM 727 O O . GLY A 1 91 ? -10.508 -11.259 -7.656 1.00 97.75 91 GLY A O 1
ATOM 728 N N . ASP A 1 92 ? -10.323 -12.169 -9.707 1.00 97.50 92 ASP A N 1
ATOM 729 C CA . ASP A 1 92 ? -9.298 -13.170 -9.369 1.00 97.50 92 ASP A CA 1
ATOM 730 C C . ASP A 1 92 ? -7.860 -12.619 -9.440 1.00 97.50 92 ASP A C 1
ATOM 732 O O . ASP A 1 92 ? -6.894 -13.381 -9.410 1.00 97.50 92 ASP A O 1
ATOM 736 N N . THR A 1 93 ? -7.691 -11.304 -9.621 1.00 98.06 93 THR A N 1
ATOM 737 C CA . THR A 1 93 ? -6.378 -10.674 -9.814 1.00 98.06 93 THR A CA 1
ATOM 738 C C . THR A 1 93 ? -6.160 -9.546 -8.818 1.00 98.06 93 THR A C 1
ATOM 740 O O . THR A 1 93 ? -6.954 -8.615 -8.710 1.00 98.06 93 THR A O 1
ATOM 743 N N . TYR A 1 94 ? -5.031 -9.580 -8.125 1.00 98.50 94 TYR A N 1
ATOM 744 C CA . TYR A 1 94 ? -4.504 -8.432 -7.406 1.00 98.50 94 TYR A CA 1
ATOM 745 C C . TYR A 1 94 ? -3.811 -7.489 -8.381 1.00 98.50 94 TYR A C 1
ATOM 747 O O . TYR A 1 94 ? -2.988 -7.901 -9.199 1.00 98.50 94 TYR A O 1
ATOM 755 N N . ARG A 1 95 ? -4.133 -6.205 -8.272 1.00 98.38 95 ARG A N 1
ATOM 756 C CA . ARG A 1 95 ? -3.538 -5.120 -9.046 1.00 98.38 95 ARG A CA 1
ATOM 757 C C . ARG A 1 95 ? -2.751 -4.222 -8.112 1.00 98.38 95 ARG A C 1
ATOM 759 O O . ARG A 1 95 ? -3.255 -3.820 -7.065 1.00 98.38 95 ARG A O 1
ATOM 766 N N . MET A 1 96 ? -1.530 -3.898 -8.511 1.00 98.06 96 MET A N 1
ATOM 767 C CA . MET A 1 96 ? -0.662 -2.960 -7.824 1.00 98.06 96 MET A CA 1
ATOM 768 C C . MET A 1 96 ? -0.334 -1.806 -8.757 1.00 98.06 96 MET A C 1
ATOM 770 O O . MET A 1 96 ? 0.221 -2.003 -9.836 1.00 98.06 96 MET A O 1
ATOM 774 N N . TYR A 1 97 ? -0.627 -0.596 -8.297 1.00 97.12 97 TYR A N 1
ATOM 775 C CA . TYR A 1 97 ? -0.149 0.632 -8.916 1.00 97.12 97 TYR A CA 1
ATOM 776 C C . TYR A 1 97 ? 0.843 1.288 -7.974 1.00 97.12 97 TYR A C 1
ATOM 778 O O . TYR A 1 97 ? 0.608 1.367 -6.768 1.00 97.12 97 TYR A O 1
ATOM 786 N N . TYR A 1 98 ? 1.970 1.727 -8.512 1.00 96.38 98 TYR A N 1
ATOM 787 C CA . TYR A 1 98 ? 3.046 2.307 -7.720 1.00 96.38 98 TYR A CA 1
ATOM 788 C C . TYR A 1 98 ? 3.797 3.349 -8.538 1.00 96.38 98 TYR A C 1
ATOM 790 O O . TYR A 1 98 ? 3.667 3.424 -9.760 1.00 96.38 98 TYR A O 1
ATOM 798 N N . ARG A 1 99 ? 4.568 4.193 -7.859 1.00 95.25 99 ARG A N 1
ATOM 799 C CA . ARG A 1 99 ? 5.347 5.248 -8.499 1.00 95.25 99 ARG A CA 1
ATOM 800 C C . ARG A 1 99 ? 6.762 4.764 -8.787 1.00 95.25 99 ARG A C 1
ATOM 802 O O . ARG A 1 99 ? 7.422 4.265 -7.874 1.00 95.25 99 ARG A O 1
ATOM 809 N N . GLY A 1 100 ? 7.226 4.976 -10.014 1.00 94.12 100 GLY A N 1
ATOM 810 C CA . GLY A 1 100 ? 8.635 4.888 -10.396 1.00 94.12 100 GLY A CA 1
ATOM 811 C C . GLY A 1 100 ? 9.286 6.271 -10.429 1.00 94.12 100 GLY A C 1
ATOM 812 O O . GLY A 1 100 ? 8.674 7.248 -10.872 1.00 94.12 100 GLY A O 1
ATOM 813 N N . LEU A 1 101 ? 10.517 6.367 -9.935 1.00 92.38 101 LEU A N 1
ATOM 814 C CA . LEU A 1 101 ? 11.338 7.572 -9.955 1.00 92.38 101 LEU A CA 1
ATOM 815 C C . LEU A 1 101 ? 12.813 7.181 -10.054 1.00 92.38 101 LEU A C 1
ATOM 817 O O . LEU A 1 101 ? 13.308 6.335 -9.318 1.00 92.38 101 LEU A O 1
ATOM 821 N N . ASN A 1 102 ? 13.556 7.876 -10.903 1.00 91.19 102 ASN A N 1
ATOM 822 C CA . ASN A 1 102 ? 14.993 7.733 -11.020 1.00 91.19 102 ASN A CA 1
ATOM 823 C C . ASN A 1 102 ? 15.695 9.032 -10.613 1.00 91.19 102 ASN A C 1
ATOM 825 O O . ASN A 1 102 ? 15.273 10.139 -10.960 1.00 91.19 102 ASN A O 1
ATOM 829 N N . PHE A 1 103 ? 16.783 8.897 -9.866 1.00 89.44 103 PHE A N 1
ATOM 830 C CA . PHE A 1 103 ? 17.637 10.005 -9.462 1.00 89.44 103 PHE A CA 1
ATOM 831 C C . PHE A 1 103 ? 19.084 9.534 -9.368 1.00 89.44 103 PHE A C 1
ATOM 833 O O . PHE A 1 103 ? 19.365 8.355 -9.150 1.00 89.44 103 PHE A O 1
ATOM 840 N N . LYS A 1 104 ? 20.027 10.460 -9.532 1.00 88.50 104 LYS A N 1
ATOM 841 C CA . LYS A 1 104 ? 21.449 10.153 -9.371 1.00 88.50 104 LYS A CA 1
ATOM 842 C C . LYS A 1 104 ? 21.824 10.259 -7.896 1.00 88.50 104 LYS A C 1
ATOM 844 O O . LYS A 1 104 ? 21.686 11.323 -7.303 1.00 88.50 104 LYS A O 1
ATOM 849 N N . VAL A 1 105 ? 22.339 9.176 -7.320 1.00 84.88 105 VAL A N 1
ATOM 850 C CA . VAL A 1 105 ? 22.912 9.208 -5.969 1.00 84.88 105 VAL A CA 1
ATOM 851 C C . VAL A 1 105 ? 24.246 9.951 -6.031 1.00 84.88 105 VAL A C 1
ATOM 853 O O . VAL A 1 105 ? 25.174 9.518 -6.717 1.00 84.88 105 VAL A O 1
ATOM 856 N N . THR A 1 106 ? 24.332 11.096 -5.355 1.00 86.62 106 THR A N 1
ATOM 857 C CA . THR A 1 106 ? 25.565 11.886 -5.238 1.00 86.62 106 THR A CA 1
ATOM 858 C C . THR A 1 106 ? 26.124 11.798 -3.816 1.00 86.62 106 THR A C 1
ATOM 860 O O . THR A 1 106 ? 25.462 11.309 -2.906 1.00 86.62 106 THR A O 1
ATOM 863 N N . ARG A 1 107 ? 27.370 12.244 -3.602 1.00 83.94 107 ARG A N 1
ATOM 864 C CA . ARG A 1 107 ? 28.002 12.266 -2.267 1.00 83.94 107 ARG A CA 1
ATOM 865 C C . ARG A 1 107 ? 27.451 13.390 -1.360 1.00 83.94 107 ARG A C 1
ATOM 867 O O . ARG A 1 107 ? 27.893 13.507 -0.223 1.00 83.94 107 ARG A O 1
ATOM 874 N N . GLY A 1 108 ? 26.540 14.225 -1.865 1.00 85.31 108 GLY A N 1
ATOM 875 C CA . GLY A 1 108 ? 25.910 15.338 -1.149 1.00 85.31 108 GLY A CA 1
ATOM 876 C C . GLY A 1 108 ? 24.409 15.117 -0.915 1.00 85.31 108 GLY A C 1
ATOM 877 O O . GLY A 1 108 ? 23.887 14.060 -1.263 1.00 85.31 108 GLY A O 1
ATOM 878 N N . PRO A 1 109 ? 23.700 16.103 -0.336 1.00 86.19 109 PRO A N 1
ATOM 879 C CA . PRO A 1 109 ? 22.258 16.005 -0.080 1.00 86.19 109 PRO A CA 1
ATOM 880 C C . PRO A 1 109 ? 21.413 16.012 -1.365 1.00 86.19 109 PRO A C 1
ATOM 882 O O . PRO A 1 109 ? 20.226 15.694 -1.327 1.00 86.19 109 PRO A O 1
ATOM 885 N N . ASP A 1 110 ? 22.013 16.371 -2.500 1.00 87.38 110 ASP A N 1
ATOM 886 C CA . ASP A 1 110 ? 21.316 16.508 -3.769 1.00 87.38 110 ASP A CA 1
ATOM 887 C C . ASP A 1 110 ? 21.027 15.147 -4.413 1.00 87.38 110 ASP A C 1
ATOM 889 O O . ASP A 1 110 ? 21.928 14.341 -4.677 1.00 87.38 110 ASP A O 1
ATOM 893 N N . LEU A 1 111 ? 19.752 14.938 -4.750 1.00 86.81 111 LEU A N 1
ATOM 894 C CA . LEU A 1 111 ? 19.248 13.792 -5.510 1.00 86.81 111 LEU A CA 1
ATOM 895 C C . LEU A 1 111 ? 18.598 14.291 -6.809 1.00 86.81 111 LEU A C 1
ATOM 897 O O . LEU A 1 111 ? 17.367 14.315 -6.920 1.00 86.81 111 LEU A O 1
ATOM 901 N N . PRO A 1 112 ? 19.395 14.750 -7.794 1.00 88.62 112 PRO A N 1
ATOM 902 C CA . PRO A 1 112 ? 18.849 15.264 -9.039 1.00 88.62 112 PRO A CA 1
ATOM 903 C C . PRO A 1 112 ? 18.096 14.149 -9.769 1.00 88.62 112 PRO A C 1
ATOM 905 O O . PRO A 1 112 ? 18.649 13.077 -10.043 1.00 88.62 112 PRO A O 1
ATOM 908 N N . LYS A 1 113 ? 16.821 14.412 -10.071 1.00 87.88 113 LYS A N 1
ATOM 909 C CA . LYS A 1 113 ? 15.960 13.497 -10.825 1.00 87.88 113 LYS A CA 1
ATOM 910 C C . LYS A 1 113 ? 16.523 13.308 -12.231 1.00 87.88 113 LYS A C 1
ATOM 912 O O . LYS A 1 113 ? 16.895 14.278 -12.887 1.00 87.88 113 LYS A O 1
ATOM 917 N N . THR A 1 114 ? 16.576 12.063 -12.688 1.00 87.56 114 THR A N 1
ATOM 918 C CA . THR A 1 114 ? 17.071 11.698 -14.027 1.00 87.56 114 THR A CA 1
ATOM 919 C C . THR A 1 114 ? 15.944 11.318 -14.982 1.00 87.56 114 THR A C 1
ATOM 921 O O . THR A 1 114 ? 16.175 11.218 -16.184 1.00 87.56 114 THR A O 1
ATOM 924 N N . ASN A 1 115 ? 14.721 11.149 -14.475 1.00 85.81 115 ASN A N 1
ATOM 925 C CA . ASN A 1 115 ? 13.510 10.975 -15.267 1.00 85.81 115 ASN A CA 1
ATOM 926 C C . ASN A 1 115 ? 12.339 11.781 -14.676 1.00 85.81 115 ASN A C 1
ATOM 928 O O . ASN A 1 115 ? 12.419 12.363 -13.589 1.00 85.81 115 ASN A O 1
ATOM 932 N N . ARG A 1 116 ? 11.231 11.809 -15.419 1.00 89.44 116 ARG A N 1
ATOM 933 C CA . ARG A 1 116 ? 9.924 12.147 -14.852 1.00 89.44 116 ARG A CA 1
ATOM 934 C C . ARG A 1 116 ? 9.423 10.977 -14.009 1.00 89.44 116 ARG A C 1
ATOM 936 O O . ARG A 1 116 ? 9.738 9.829 -14.298 1.00 89.44 116 ARG A O 1
ATOM 943 N N . GLU A 1 117 ? 8.622 11.287 -12.995 1.00 91.38 117 GLU A N 1
ATOM 944 C CA . GLU A 1 117 ? 7.896 10.264 -12.243 1.00 91.38 117 GLU A CA 1
ATOM 945 C C . GLU A 1 117 ? 6.919 9.541 -13.174 1.00 91.38 117 GLU A C 1
ATOM 947 O O . GLU A 1 117 ? 6.237 10.183 -13.977 1.00 91.38 117 GLU A O 1
ATOM 952 N N . VAL A 1 118 ? 6.866 8.217 -13.060 1.00 92.50 118 VAL A N 1
ATOM 953 C CA . VAL A 1 118 ? 5.996 7.359 -13.870 1.00 92.50 118 VAL A CA 1
ATOM 954 C C . VAL A 1 118 ? 5.034 6.576 -12.983 1.00 92.50 118 VAL A C 1
ATOM 956 O O . VAL A 1 118 ? 5.334 6.280 -11.823 1.00 92.50 118 VAL A O 1
ATOM 959 N N . ALA A 1 119 ? 3.871 6.242 -13.540 1.00 94.50 119 ALA A N 1
ATOM 960 C CA . ALA A 1 119 ? 2.949 5.288 -12.944 1.00 94.50 119 ALA A CA 1
ATOM 961 C C . ALA A 1 119 ? 3.307 3.886 -13.447 1.00 94.50 119 ALA A C 1
ATOM 963 O O . ALA A 1 119 ? 3.270 3.624 -14.646 1.00 94.50 119 ALA A O 1
ATOM 964 N N . CYS A 1 120 ? 3.659 3.001 -12.524 1.00 95.44 120 CYS A N 1
ATOM 965 C CA . CYS A 1 120 ? 3.990 1.614 -12.798 1.00 95.44 120 CYS A CA 1
ATOM 966 C C . CYS A 1 120 ? 2.819 0.705 -12.419 1.00 95.44 120 CYS A C 1
ATOM 968 O O . CYS A 1 120 ? 2.016 1.031 -11.537 1.00 95.44 120 CYS A O 1
ATOM 970 N N . PHE A 1 121 ? 2.761 -0.459 -13.059 1.00 96.69 121 PHE A N 1
ATOM 971 C CA . PHE A 1 121 ? 1.731 -1.460 -12.833 1.00 96.69 121 PHE A CA 1
ATOM 972 C C . PHE A 1 121 ? 2.348 -2.842 -12.621 1.00 96.69 121 PHE A C 1
ATOM 974 O O . PHE A 1 121 ? 3.305 -3.216 -13.301 1.00 96.69 121 PHE A O 1
ATOM 981 N N . ALA A 1 122 ? 1.772 -3.596 -11.691 1.00 97.50 122 ALA A N 1
ATOM 982 C CA . ALA A 1 122 ? 2.027 -5.016 -11.525 1.00 97.50 122 ALA A CA 1
ATOM 983 C C . ALA A 1 122 ? 0.719 -5.761 -11.226 1.00 97.50 122 ALA A C 1
ATOM 985 O O . ALA A 1 122 ? -0.193 -5.212 -10.600 1.00 97.50 122 ALA A O 1
ATOM 986 N N . SER A 1 123 ? 0.637 -7.023 -11.637 1.00 97.81 123 SER A N 1
ATOM 987 C CA . SER A 1 123 ? -0.497 -7.911 -11.363 1.00 97.81 123 SER A CA 1
ATOM 988 C C . SER A 1 123 ? -0.056 -9.209 -10.699 1.00 97.81 123 SER A C 1
ATOM 990 O O . SER A 1 123 ? 1.058 -9.677 -10.916 1.00 97.81 123 SER A O 1
ATOM 992 N N . SER A 1 124 ? -0.933 -9.802 -9.894 1.00 98.00 124 SER A N 1
ATOM 993 C CA . SER A 1 124 ? -0.672 -11.058 -9.190 1.00 98.00 124 SER A CA 1
ATOM 994 C C . SER A 1 124 ? -1.953 -11.874 -9.014 1.00 98.00 124 SER A C 1
ATOM 996 O O . SER A 1 124 ? -3.038 -11.309 -8.904 1.00 98.00 124 SER A O 1
ATOM 998 N N . ARG A 1 125 ? -1.840 -13.206 -8.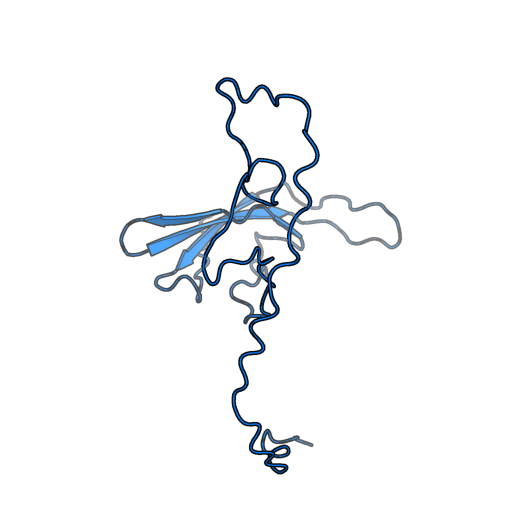954 1.00 98.12 125 ARG A N 1
ATOM 999 C CA . ARG A 1 125 ? -2.959 -14.109 -8.611 1.00 98.12 125 ARG A CA 1
ATOM 1000 C C . ARG A 1 125 ? -3.005 -14.485 -7.129 1.00 98.12 125 ARG A C 1
ATOM 1002 O O . ARG A 1 125 ? -4.033 -14.956 -6.660 1.00 98.12 125 ARG A O 1
ATOM 1009 N N . ASP A 1 126 ? -1.910 -14.291 -6.400 1.00 95.88 126 ASP A N 1
ATOM 1010 C CA . ASP A 1 126 ? -1.753 -14.725 -5.005 1.00 95.88 126 ASP A CA 1
ATOM 1011 C C . ASP A 1 126 ? -1.334 -13.594 -4.050 1.00 95.88 126 ASP A C 1
ATOM 1013 O O . ASP A 1 126 ? -1.267 -13.796 -2.840 1.00 95.88 126 ASP A O 1
ATOM 1017 N N . GLY A 1 127 ? -1.055 -12.399 -4.580 1.00 94.19 127 GLY A N 1
ATOM 1018 C CA . GLY A 1 127 ? -0.578 -11.239 -3.828 1.00 94.19 127 GLY A CA 1
ATOM 1019 C C . GLY A 1 127 ? 0.899 -11.318 -3.419 1.00 94.19 127 GLY A C 1
ATOM 1020 O O . GLY A 1 127 ? 1.400 -10.384 -2.789 1.00 94.19 127 GLY A O 1
ATOM 1021 N N . ILE A 1 128 ? 1.604 -12.393 -3.786 1.00 94.00 128 ILE A N 1
ATOM 1022 C CA . ILE A 1 128 ? 2.988 -12.686 -3.385 1.00 94.00 128 ILE A CA 1
ATOM 1023 C C . ILE A 1 128 ? 3.918 -12.617 -4.598 1.00 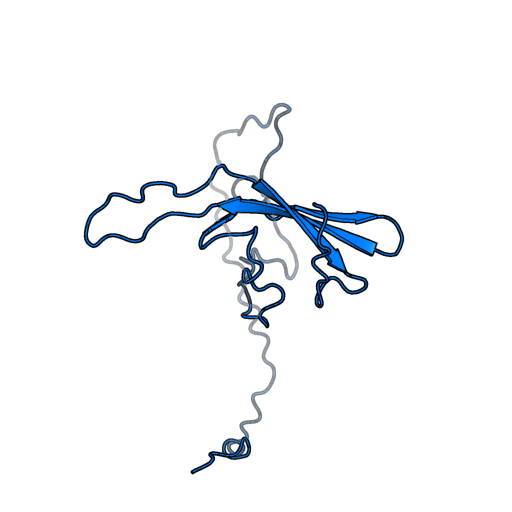94.00 128 ILE A C 1
ATOM 1025 O O . ILE A 1 128 ? 4.960 -11.965 -4.530 1.00 94.00 128 ILE A O 1
ATOM 1029 N N . HIS A 1 129 ? 3.536 -13.244 -5.712 1.00 95.50 129 HIS A N 1
ATOM 1030 C CA . HIS A 1 129 ? 4.298 -13.248 -6.958 1.00 95.50 129 HIS A CA 1
ATOM 1031 C C . HIS A 1 129 ? 3.694 -12.250 -7.937 1.00 95.50 129 HIS A C 1
ATOM 1033 O O . HIS A 1 129 ? 2.515 -12.345 -8.283 1.00 95.50 129 HIS A O 1
ATOM 1039 N N . TRP A 1 130 ? 4.504 -11.295 -8.384 1.00 97.19 130 TRP A N 1
ATOM 1040 C CA . TRP A 1 130 ? 4.046 -10.167 -9.187 1.00 97.19 130 TRP A CA 1
ATOM 1041 C C . TRP A 1 130 ? 4.647 -10.189 -10.588 1.00 97.19 130 TRP A C 1
ATOM 1043 O O . TRP A 1 130 ? 5.862 -10.280 -10.762 1.00 97.19 130 TRP A O 1
ATOM 1053 N N . GLU A 1 131 ? 3.780 -10.047 -11.583 1.00 96.88 131 GLU A N 1
ATOM 1054 C CA . GLU A 1 131 ? 4.131 -9.850 -12.984 1.00 96.88 131 GLU A CA 1
ATOM 1055 C C . GLU A 1 131 ? 4.072 -8.355 -13.311 1.00 96.88 131 GLU A C 1
ATOM 1057 O O . GLU A 1 131 ? 3.107 -7.671 -12.964 1.00 96.88 131 GLU A O 1
ATOM 1062 N N . LYS A 1 132 ? 5.108 -7.839 -13.978 1.00 96.44 132 LYS A N 1
ATOM 1063 C CA . LYS A 1 132 ? 5.220 -6.431 -14.384 1.00 96.44 132 LYS A CA 1
ATOM 1064 C C . LYS A 1 132 ? 5.196 -6.351 -15.917 1.00 96.44 132 LYS A C 1
ATOM 1066 O O . LYS A 1 132 ? 6.256 -6.497 -16.527 1.00 96.44 132 LYS A O 1
ATOM 1071 N N . PRO A 1 133 ? 4.021 -6.204 -16.554 1.00 94.44 133 PRO A N 1
ATOM 1072 C CA . PRO A 1 133 ? 3.938 -6.164 -18.010 1.00 94.44 133 PRO A CA 1
ATOM 1073 C C . PRO A 1 133 ? 4.562 -4.878 -18.570 1.00 94.44 133 PRO A C 1
ATOM 1075 O O . PRO A 1 133 ? 4.463 -3.813 -17.962 1.00 94.44 133 PRO A O 1
ATOM 1078 N N . GLU A 1 134 ? 5.173 -4.974 -19.751 1.00 90.94 134 GLU A N 1
ATOM 1079 C CA . GLU A 1 134 ? 5.627 -3.813 -20.520 1.00 90.94 134 GLU A CA 1
ATOM 1080 C C . GLU A 1 134 ? 4.412 -3.156 -21.191 1.00 90.94 134 GLU A C 1
ATOM 1082 O O . GLU A 1 134 ? 3.758 -3.764 -22.039 1.00 90.94 134 GLU A O 1
ATOM 1087 N N . LEU A 1 135 ? 4.067 -1.940 -20.756 1.00 88.25 135 LEU A N 1
ATOM 1088 C CA . LEU A 1 135 ? 2.853 -1.234 -21.188 1.00 88.25 135 LEU A CA 1
ATOM 1089 C C . LEU A 1 135 ? 3.095 -0.150 -22.258 1.00 88.25 135 LEU A C 1
ATOM 1091 O O . LEU A 1 135 ? 2.114 0.416 -22.741 1.00 88.25 135 LEU A O 1
ATOM 1095 N N . GLY A 1 136 ? 4.354 0.102 -22.646 1.00 66.38 136 GLY A N 1
ATOM 1096 C CA . GLY A 1 136 ? 4.744 1.095 -23.662 1.00 66.38 136 GLY A CA 1
ATOM 1097 C C . GLY A 1 136 ? 5.411 2.337 -23.090 1.00 66.38 136 GLY A C 1
ATOM 1098 O O . GLY A 1 136 ? 4.695 3.170 -22.494 1.00 66.38 136 GLY A O 1
#

Secondary structure (DSSP, 8-state):
----S-----------------PPPPPP---PPPP--TTS----SSSSS-S---SS----PPPPPP--------STTT-SEEEEEEEEEETTEEEEEEEEE-B---SSS---BSS--EEEEEEESSSSS-B-----

Solvent-accessible surface area (backbone atoms only — not comparable to full-atom values): 9659 Å² total; per-residue (Å²): 143,82,90,74,100,78,84,88,85,90,81,92,71,92,72,77,87,70,78,73,77,70,72,76,76,82,76,78,87,66,89,68,79,86,76,85,66,84,88,64,91,79,83,89,85,66,65,87,88,52,92,77,85,74,82,98,71,80,91,73,83,85,73,88,72,93,73,80,86,51,78,79,79,76,56,88,78,29,36,85,38,75,49,75,77,45,75,49,76,59,88,80,32,32,40,35,41,28,36,14,30,26,51,49,89,53,102,59,95,59,62,56,66,74,52,74,77,39,85,42,59,34,40,20,76,77,78,48,61,65,47,67,74,89,85,127

Foldseek 3Di:
DDDDPPPDDDDDDPDPPPPPPVPDPPDDPDPDPDDDPDPDDDDPQDCPVPPDDDDPDDRDDDDDDDDDDQDDQDDPQQAPDKDDWDWDDDPQKIKTKIKGWHFDDDPDPDTHTPDDIDIFIWMDRPSRHIDGDDPD

Nearest PDB structures (foldseek):
  8r20-assembly1_B  TM=3.541E-01  e=2.569E-01  Micromonospora
  2gey-assembly3_C-2  TM=4.425E-01  e=1.673E+00  Streptomyces galilaeus
  8rki-assembly1_A  TM=3.839E-01  e=3.899E+00  Oryzias latipes
  3hx8-assembly2_C  TM=2.661E-01  e=1.575E+00  Mesorhizobium loti
  3k80-assembly1_C  TM=3.943E-01  e=8.555E+00  Trypanosoma brucei